Protein AF-A0A1T8PE80-F1 (afdb_monomer_lite)

Foldseek 3Di:
DDDDDDDDPPPPDDPPVVVVVVLVVVLVVLVVLLVVLLVVLVVLLVPQDDQDDDPPDDPVVNVVSVVSVVVSVVSNVSSVVSNVVSVVSVVVSVVSVVVVVVVVVVVVDPPPDDDPPDD

Structure (mmCIF, N/CA/C/O backbone):
data_AF-A0A1T8PE80-F1
#
_entry.id   AF-A0A1T8PE80-F1
#
loop_
_atom_site.group_PDB
_atom_site.id
_atom_site.type_symbol
_atom_site.label_atom_id
_atom_site.label_alt_id
_atom_site.label_comp_id
_atom_site.label_asym_id
_atom_site.label_entity_id
_atom_site.label_seq_id
_atom_site.pdbx_PDB_ins_code
_atom_site.Cartn_x
_atom_site.Cartn_y
_atom_site.Cartn_z
_atom_site.occupancy
_atom_site.B_iso_or_equiv
_atom_site.auth_seq_id
_atom_site.auth_comp_id
_atom_site.auth_asym_id
_atom_site.auth_atom_id
_atom_site.pdbx_PDB_model_num
ATOM 1 N N . MET A 1 1 ? 3.676 4.107 73.263 1.00 35.53 1 MET A N 1
ATOM 2 C CA . MET A 1 1 ? 4.168 2.895 72.572 1.00 35.53 1 MET A CA 1
ATOM 3 C C . MET A 1 1 ? 3.059 2.433 71.627 1.00 35.53 1 MET A C 1
ATOM 5 O O . MET A 1 1 ? 1.925 2.357 72.072 1.00 35.53 1 MET A O 1
ATOM 9 N N . TYR A 1 2 ? 3.387 2.308 70.335 1.00 30.45 2 TYR A N 1
ATOM 10 C CA . TYR A 1 2 ? 2.546 2.035 69.146 1.00 30.45 2 TYR A CA 1
ATOM 11 C C . TYR A 1 2 ? 1.500 0.903 69.341 1.00 30.45 2 TYR A C 1
ATOM 13 O O . TYR A 1 2 ? 1.723 0.021 70.157 1.00 30.45 2 TYR A O 1
ATOM 21 N N . CYS A 1 3 ? 0.359 0.821 68.638 1.00 30.41 3 CYS A N 1
ATOM 22 C CA . CYS A 1 3 ? 0.212 0.875 67.179 1.00 30.41 3 CYS A CA 1
ATOM 23 C C . CYS A 1 3 ? -1.257 1.099 66.750 1.00 30.41 3 CYS A C 1
ATOM 25 O O . CYS A 1 3 ? -2.150 0.373 67.185 1.00 30.41 3 CYS A O 1
ATOM 27 N N . ALA A 1 4 ? -1.483 2.047 65.837 1.00 36.28 4 ALA A N 1
ATOM 28 C CA . ALA A 1 4 ? -2.703 2.147 65.042 1.00 36.28 4 ALA A CA 1
ATOM 29 C C . ALA A 1 4 ? -2.647 1.115 63.905 1.00 36.28 4 ALA A C 1
ATOM 31 O O . ALA A 1 4 ? -1.685 1.082 63.139 1.00 36.28 4 ALA A O 1
ATOM 32 N N . ARG A 1 5 ? -3.671 0.268 63.785 1.00 32.81 5 ARG A N 1
ATOM 33 C CA . ARG A 1 5 ? -3.838 -0.648 62.652 1.00 32.81 5 ARG A CA 1
ATOM 34 C C . ARG A 1 5 ? -4.779 0.007 61.640 1.00 32.81 5 ARG A C 1
ATOM 36 O O . ARG A 1 5 ? -5.987 -0.183 61.708 1.00 32.81 5 ARG A O 1
ATOM 43 N N . SER A 1 6 ? -4.216 0.791 60.722 1.00 34.34 6 SER A N 1
ATOM 44 C CA . SER A 1 6 ? -4.920 1.213 59.507 1.00 34.34 6 SER A CA 1
ATOM 45 C C . SER A 1 6 ? -5.158 -0.006 58.620 1.00 34.34 6 SER A C 1
ATOM 47 O O . SER A 1 6 ? -4.212 -0.638 58.150 1.00 34.34 6 SER A O 1
ATOM 49 N N . SER A 1 7 ? -6.426 -0.340 58.390 1.00 38.69 7 SER A N 1
ATOM 50 C CA . SER A 1 7 ? -6.842 -1.234 57.314 1.00 38.69 7 SER A CA 1
ATOM 51 C C . SER A 1 7 ? -6.648 -0.511 55.981 1.00 38.69 7 SER A C 1
ATOM 53 O O . SER A 1 7 ? -7.459 0.331 55.598 1.00 38.69 7 SER A O 1
ATOM 55 N N . LEU A 1 8 ? -5.554 -0.813 55.287 1.00 37.34 8 LEU A N 1
ATOM 56 C CA . LEU A 1 8 ? -5.372 -0.437 53.890 1.00 37.34 8 LEU A CA 1
ATOM 57 C C . LEU A 1 8 ? -6.351 -1.251 53.040 1.00 37.34 8 LEU A C 1
ATOM 59 O O . LEU A 1 8 ? -6.128 -2.422 52.746 1.00 37.34 8 LEU A O 1
ATOM 63 N N . THR A 1 9 ? -7.453 -0.617 52.652 1.00 44.44 9 THR A N 1
ATOM 64 C CA . THR A 1 9 ? -8.219 -1.000 51.470 1.00 44.44 9 THR A CA 1
ATOM 65 C C . THR A 1 9 ? -7.363 -0.673 50.250 1.00 44.44 9 THR A C 1
ATOM 67 O O . THR A 1 9 ? -7.344 0.466 49.787 1.00 44.44 9 THR A O 1
ATOM 70 N N . THR A 1 10 ? -6.613 -1.652 49.748 1.00 40.56 10 THR A N 1
ATOM 71 C CA . THR A 1 10 ? -5.975 -1.545 48.434 1.00 40.56 10 THR A CA 1
ATOM 72 C C . THR A 1 10 ? -7.061 -1.687 47.374 1.00 40.56 10 THR A C 1
ATOM 74 O O . THR A 1 10 ? -7.471 -2.782 46.999 1.00 40.56 10 THR A O 1
ATOM 77 N N . THR A 1 11 ? -7.564 -0.542 46.931 1.00 42.62 11 THR A N 1
ATOM 78 C CA . THR A 1 11 ? -8.380 -0.369 45.737 1.00 42.62 11 THR A CA 1
ATOM 79 C C . THR A 1 11 ? -7.549 -0.722 44.504 1.00 42.62 11 THR A C 1
ATOM 81 O O . THR A 1 11 ? -6.643 0.008 44.109 1.00 42.62 11 THR A O 1
ATOM 84 N N . GLY A 1 12 ? -7.863 -1.858 43.883 1.00 41.94 12 GLY A N 1
ATOM 85 C CA . GLY A 1 12 ? -7.382 -2.216 42.552 1.00 41.94 12 GLY A CA 1
ATOM 86 C C . GLY A 1 12 ? -8.067 -1.365 41.485 1.00 41.94 12 GLY A C 1
ATOM 87 O O . GLY A 1 12 ? -9.039 -1.807 40.895 1.00 41.94 12 GLY A O 1
ATOM 88 N N . TRP A 1 13 ? -7.581 -0.144 41.260 1.00 43.47 13 TRP A N 1
ATOM 89 C CA . TRP A 1 13 ? -8.037 0.747 40.184 1.00 43.47 13 TRP A CA 1
ATOM 90 C C . TRP A 1 13 ? -6.862 1.616 39.718 1.00 43.47 13 TRP A C 1
ATOM 92 O O . TRP A 1 13 ? -6.750 2.783 40.075 1.00 43.47 13 TRP A O 1
ATOM 102 N N . GLY A 1 14 ? -5.931 1.014 38.979 1.00 41.72 14 GLY A N 1
ATOM 103 C CA . GLY A 1 14 ? -4.787 1.721 38.384 1.00 41.72 14 GLY A CA 1
ATOM 104 C C . GLY A 1 14 ? -4.448 1.277 36.961 1.00 41.72 14 GLY A C 1
ATOM 105 O O . GLY A 1 14 ? -3.869 2.053 36.214 1.00 41.72 14 GLY A O 1
ATOM 106 N N . TRP A 1 15 ? -4.859 0.067 36.571 1.00 47.38 15 TRP A N 1
ATOM 107 C CA . TRP A 1 15 ? -4.440 -0.574 35.320 1.00 47.38 15 TRP A CA 1
ATOM 108 C C . TRP A 1 15 ? -5.421 -0.348 34.155 1.00 47.38 15 TRP A C 1
ATOM 110 O O . TRP A 1 15 ? -5.000 -0.093 33.038 1.00 47.38 15 TRP A O 1
ATOM 120 N N . HIS A 1 16 ? -6.733 -0.295 34.412 1.00 52.56 16 HIS A N 1
ATOM 121 C CA . HIS A 1 16 ? -7.724 -0.124 33.336 1.00 52.56 16 HIS A CA 1
ATOM 122 C C . HIS A 1 16 ? -7.649 1.235 32.614 1.00 52.56 16 HIS A C 1
ATOM 124 O O . HIS A 1 16 ? -7.801 1.302 31.404 1.00 52.56 16 HIS A O 1
ATOM 130 N N . LEU A 1 17 ? -7.356 2.326 33.331 1.00 53.69 17 LEU A N 1
ATOM 131 C CA . LEU A 1 17 ? -7.265 3.666 32.732 1.00 53.69 17 LEU A CA 1
ATOM 132 C C . LEU A 1 17 ? -5.982 3.896 31.915 1.00 53.69 17 LEU A C 1
ATOM 134 O O . LEU A 1 17 ? -5.949 4.839 31.120 1.00 53.69 17 LEU A O 1
ATOM 138 N N . SER A 1 18 ? -4.914 3.115 32.138 1.00 62.69 18 SER A N 1
ATOM 139 C CA . SER A 1 18 ? -3.722 3.179 31.280 1.00 62.69 18 SER A CA 1
ATOM 140 C C . SER A 1 18 ? -3.938 2.412 29.989 1.00 62.69 18 SER A C 1
ATOM 142 O O . SER A 1 18 ? -3.560 2.911 28.934 1.00 62.69 18 SER A O 1
ATOM 144 N N . ASP A 1 19 ? -4.587 1.253 30.068 1.00 75.00 19 ASP A N 1
ATOM 145 C CA . ASP A 1 19 ? -4.756 0.353 28.929 1.00 75.00 19 ASP A CA 1
ATOM 146 C C . ASP A 1 19 ? -5.664 0.966 27.857 1.00 75.00 19 ASP A C 1
ATOM 148 O O . ASP A 1 19 ? -5.301 0.950 26.684 1.00 75.00 19 ASP A O 1
ATOM 152 N N . ASP A 1 20 ? -6.748 1.644 28.249 1.00 77.50 20 ASP A N 1
ATOM 153 C CA . ASP A 1 20 ? -7.626 2.358 27.305 1.00 77.50 20 ASP A CA 1
ATOM 154 C C . ASP A 1 20 ? -6.879 3.466 26.539 1.00 77.50 20 ASP A C 1
ATOM 156 O O . ASP A 1 20 ? -7.114 3.706 25.354 1.00 77.50 20 ASP A O 1
ATOM 160 N N . LYS A 1 21 ? -5.943 4.154 27.207 1.00 82.31 21 LYS A N 1
ATOM 161 C CA . LYS A 1 21 ? -5.127 5.206 26.579 1.00 82.31 21 LYS A CA 1
ATOM 162 C C . LYS A 1 21 ? -4.083 4.631 25.632 1.00 82.31 21 LYS A C 1
ATOM 164 O O . LYS A 1 21 ? -3.799 5.255 24.612 1.00 82.31 21 LYS A O 1
ATOM 169 N N . ILE A 1 22 ? -3.505 3.480 25.977 1.00 85.75 22 ILE A N 1
ATOM 170 C CA . ILE A 1 22 ? -2.558 2.760 25.118 1.00 85.75 22 ILE A CA 1
ATOM 171 C C . ILE A 1 22 ? -3.291 2.261 23.874 1.00 85.75 22 ILE A C 1
ATOM 173 O O . ILE A 1 22 ? -2.848 2.533 22.764 1.00 85.75 22 ILE A O 1
ATOM 177 N N . LEU A 1 23 ? -4.459 1.640 24.048 1.00 85.75 23 LEU A N 1
ATOM 178 C CA . LEU A 1 23 ? -5.278 1.167 22.940 1.00 85.75 23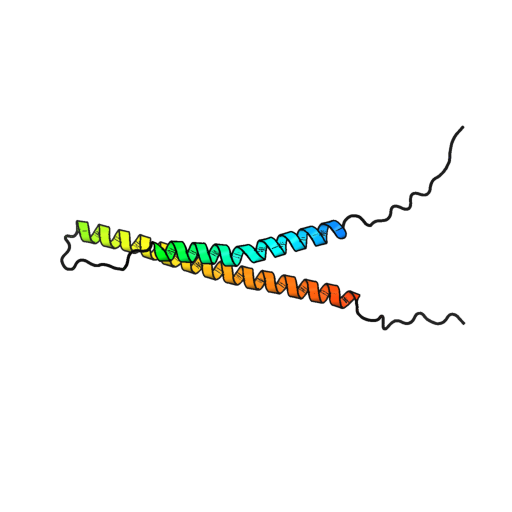 LEU A CA 1
ATOM 179 C C . LEU A 1 23 ? -5.689 2.311 22.009 1.00 85.75 23 LEU A C 1
ATOM 181 O O . LEU A 1 23 ? -5.548 2.192 20.796 1.00 85.75 23 LEU A O 1
ATOM 185 N N . GLN A 1 24 ? -6.140 3.445 22.552 1.00 88.06 24 GLN A N 1
ATOM 186 C CA . GLN A 1 24 ? -6.474 4.603 21.722 1.00 88.06 24 GLN A CA 1
ATOM 187 C C . GLN A 1 24 ? -5.255 5.127 20.950 1.00 88.06 24 GLN A C 1
ATOM 189 O O . GLN A 1 24 ? -5.376 5.462 19.773 1.00 88.06 24 GLN A O 1
ATOM 194 N N . ALA A 1 25 ? -4.079 5.173 21.583 1.00 90.56 25 ALA A N 1
ATOM 195 C CA . ALA A 1 25 ? -2.849 5.582 20.911 1.00 90.56 25 ALA A CA 1
ATOM 196 C C . ALA A 1 25 ? -2.469 4.620 19.771 1.00 90.56 25 ALA A C 1
ATOM 198 O O . ALA A 1 25 ? -2.058 5.076 18.701 1.00 90.56 25 ALA A O 1
ATOM 199 N N . ASP A 1 26 ? -2.653 3.315 19.973 1.00 89.19 26 ASP A N 1
ATOM 200 C CA . ASP A 1 26 ? -2.408 2.294 18.954 1.00 89.19 26 ASP A CA 1
ATOM 201 C C . ASP A 1 26 ? -3.404 2.407 17.789 1.00 89.19 26 ASP A C 1
ATOM 203 O O . ASP A 1 26 ? -2.996 2.351 16.628 1.00 89.19 26 ASP A O 1
ATOM 207 N N . LEU A 1 27 ? -4.689 2.659 18.063 1.00 92.69 27 LEU A N 1
ATOM 208 C CA . LEU A 1 27 ? -5.704 2.905 17.030 1.00 92.69 27 LEU A CA 1
ATOM 209 C C . LEU A 1 27 ? -5.386 4.162 16.211 1.00 92.69 27 LEU A C 1
ATOM 211 O O . LEU A 1 27 ? -5.405 4.126 14.978 1.00 92.69 27 LEU A O 1
ATOM 215 N N . ASP A 1 28 ? -5.001 5.250 16.878 1.00 92.94 28 ASP A N 1
ATOM 216 C CA . ASP A 1 28 ? -4.588 6.493 16.222 1.00 92.94 28 ASP A CA 1
ATOM 217 C C . ASP A 1 28 ? -3.319 6.301 15.376 1.00 92.94 28 ASP A C 1
ATOM 219 O O . ASP A 1 28 ? -3.145 6.956 14.341 1.00 92.94 28 ASP A O 1
ATOM 223 N N . ALA A 1 29 ? -2.403 5.429 15.807 1.00 92.69 29 ALA A N 1
ATOM 224 C CA . ALA A 1 29 ? -1.222 5.062 15.037 1.00 92.69 29 ALA A CA 1
ATOM 225 C C . ALA A 1 29 ? -1.600 4.218 13.811 1.00 92.69 29 ALA A C 1
ATOM 227 O O . ALA A 1 29 ? -1.161 4.527 12.701 1.00 92.69 29 ALA A O 1
ATOM 228 N N . MET A 1 30 ? -2.461 3.211 13.977 1.00 92.44 30 MET A N 1
ATOM 229 C CA . MET A 1 30 ? -2.957 2.377 12.880 1.00 92.44 30 MET A CA 1
ATOM 230 C C . MET A 1 30 ? -3.673 3.199 11.807 1.00 92.44 30 MET A C 1
ATOM 232 O O . MET A 1 30 ? -3.407 3.009 10.619 1.00 92.44 30 MET A O 1
ATOM 236 N N . ALA A 1 31 ? -4.493 4.172 12.211 1.00 92.69 31 ALA A N 1
ATOM 237 C CA . ALA A 1 31 ? -5.191 5.081 11.303 1.00 92.69 31 ALA A CA 1
ATOM 238 C C . ALA A 1 31 ? -4.243 5.872 10.377 1.00 92.69 31 ALA A C 1
ATOM 240 O O . ALA A 1 31 ? -4.648 6.323 9.305 1.00 92.69 31 ALA A O 1
ATOM 241 N N . LYS A 1 32 ? -2.974 6.044 10.770 1.00 95.44 32 LYS A N 1
ATOM 242 C CA . LYS A 1 32 ? -1.957 6.771 9.991 1.00 95.44 32 LYS A CA 1
ATOM 243 C C . LYS A 1 32 ? -1.178 5.871 9.034 1.00 95.44 32 LYS A C 1
ATOM 245 O O . LYS A 1 32 ? -0.659 6.373 8.035 1.00 95.44 32 LYS A O 1
ATOM 250 N N . ILE A 1 33 ? -1.093 4.567 9.308 1.00 94.50 33 ILE A N 1
ATOM 251 C CA . ILE A 1 33 ? -0.281 3.633 8.513 1.00 94.50 33 ILE A CA 1
ATOM 252 C C . ILE A 1 33 ? -0.832 3.516 7.091 1.00 94.50 33 ILE A C 1
ATOM 254 O O . ILE A 1 33 ? -0.079 3.700 6.136 1.00 94.50 33 ILE A O 1
ATOM 258 N N . GLY A 1 34 ? -2.138 3.279 6.937 1.00 93.81 34 GLY A N 1
ATOM 259 C CA . GLY A 1 34 ? -2.772 3.121 5.625 1.00 93.81 34 GLY A CA 1
ATOM 260 C C . GLY A 1 34 ? -2.469 4.285 4.664 1.00 93.81 34 GLY A C 1
ATOM 261 O O . GLY A 1 34 ? -1.878 4.066 3.601 1.00 93.81 34 GLY A O 1
ATOM 262 N N . PRO A 1 35 ? -2.789 5.541 5.035 1.00 96.75 35 PRO A N 1
ATOM 263 C CA . PRO A 1 35 ? -2.467 6.720 4.230 1.00 96.75 35 PRO A CA 1
ATOM 264 C C . PRO A 1 35 ? -0.974 6.871 3.908 1.00 96.75 35 PRO A C 1
ATOM 266 O O . PRO A 1 35 ? -0.621 7.179 2.769 1.00 96.75 35 PRO A O 1
ATOM 269 N N . HIS A 1 36 ? -0.088 6.619 4.876 1.00 97.00 36 HIS A N 1
ATOM 270 C CA . HIS A 1 36 ? 1.357 6.756 4.682 1.00 97.00 36 HIS A CA 1
ATOM 271 C C . HIS A 1 36 ? 1.915 5.751 3.659 1.00 97.00 36 HIS A C 1
ATOM 273 O O . HIS A 1 36 ? 2.740 6.101 2.809 1.00 97.00 36 HIS A O 1
ATOM 279 N N . LEU A 1 37 ? 1.458 4.496 3.711 1.00 97.19 37 LEU A N 1
ATOM 280 C CA . LEU A 1 37 ? 1.877 3.462 2.761 1.00 97.19 37 LEU A CA 1
ATOM 281 C C . LEU A 1 37 ? 1.358 3.749 1.347 1.00 97.19 37 LEU A C 1
ATOM 283 O O . LEU A 1 37 ? 2.102 3.567 0.384 1.00 97.19 37 LEU A O 1
ATOM 287 N N . ARG A 1 38 ? 0.128 4.266 1.210 1.00 97.56 38 ARG A N 1
ATOM 288 C CA . ARG A 1 38 ? -0.431 4.677 -0.091 1.00 97.56 38 ARG A CA 1
ATOM 289 C C . ARG A 1 38 ? 0.315 5.857 -0.702 1.00 97.56 38 ARG A C 1
ATOM 291 O O . ARG A 1 38 ? 0.571 5.859 -1.903 1.00 97.56 38 ARG A O 1
ATOM 298 N N . GLU A 1 39 ? 0.706 6.833 0.111 1.00 98.00 39 GLU A N 1
ATOM 299 C CA . GLU A 1 39 ? 1.531 7.945 -0.362 1.00 98.00 39 GLU A CA 1
ATOM 300 C C . GLU A 1 39 ? 2.914 7.453 -0.811 1.00 98.00 39 GLU A C 1
ATOM 302 O O . GLU A 1 39 ? 3.370 7.785 -1.904 1.00 98.00 39 GLU A O 1
ATOM 307 N N . SER A 1 40 ? 3.535 6.557 -0.041 1.00 97.69 40 SER A N 1
ATOM 308 C CA . SER A 1 40 ? 4.801 5.920 -0.430 1.00 97.69 40 SER A CA 1
ATOM 309 C C . SER A 1 40 ? 4.668 5.143 -1.750 1.00 97.69 40 SER A C 1
ATOM 311 O O . SER A 1 40 ? 5.516 5.260 -2.636 1.00 97.69 40 SER A O 1
ATOM 313 N N . ALA A 1 41 ? 3.575 4.395 -1.933 1.00 97.62 41 ALA A N 1
ATOM 314 C CA . ALA A 1 41 ? 3.274 3.695 -3.182 1.00 97.62 41 ALA A CA 1
ATOM 315 C C . ALA A 1 41 ? 3.108 4.665 -4.364 1.00 97.62 41 ALA A C 1
ATOM 317 O O . ALA A 1 41 ? 3.624 4.406 -5.455 1.00 97.62 41 ALA A O 1
ATOM 318 N N . ARG A 1 42 ? 2.432 5.801 -4.151 1.00 97.38 42 ARG A N 1
ATOM 319 C CA . ARG A 1 42 ? 2.258 6.854 -5.159 1.00 97.38 42 ARG A CA 1
ATOM 320 C C . ARG A 1 42 ? 3.595 7.476 -5.560 1.00 97.38 42 ARG A C 1
ATOM 322 O O . ARG A 1 42 ? 3.838 7.639 -6.753 1.00 97.38 42 ARG A O 1
ATOM 329 N N . GLN A 1 43 ? 4.470 7.763 -4.600 1.00 97.44 43 GLN A N 1
ATOM 330 C CA . GLN A 1 43 ? 5.809 8.299 -4.867 1.00 97.44 43 GLN A CA 1
ATOM 331 C C . GLN A 1 43 ? 6.672 7.318 -5.665 1.00 97.44 43 GLN A C 1
ATOM 333 O O . GLN A 1 43 ? 7.321 7.721 -6.628 1.00 97.44 43 GLN A O 1
ATOM 338 N N . ILE A 1 44 ? 6.631 6.023 -5.323 1.00 95.75 44 ILE A N 1
ATOM 339 C CA . ILE A 1 44 ? 7.324 4.979 -6.092 1.00 95.75 44 ILE A CA 1
ATOM 340 C C . ILE A 1 44 ? 6.785 4.931 -7.523 1.00 95.75 44 ILE A C 1
ATOM 342 O O . ILE A 1 44 ? 7.559 4.977 -8.470 1.00 95.75 44 ILE A O 1
ATOM 346 N N . ARG A 1 45 ? 5.461 4.904 -7.712 1.00 94.62 45 ARG A N 1
ATOM 347 C CA . ARG A 1 45 ? 4.872 4.902 -9.061 1.00 94.62 45 ARG A CA 1
ATOM 348 C C . ARG A 1 45 ? 5.229 6.150 -9.864 1.00 94.62 45 ARG A C 1
ATOM 350 O O . ARG A 1 45 ? 5.453 6.040 -11.062 1.00 94.62 45 ARG A O 1
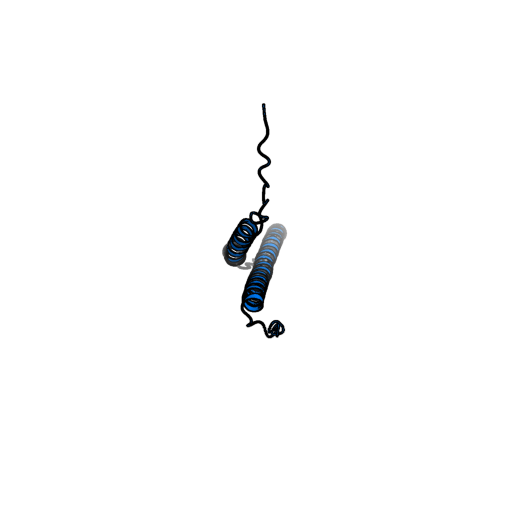ATOM 357 N N . GLY A 1 46 ? 5.306 7.309 -9.212 1.00 93.88 46 GLY A N 1
ATOM 358 C CA . GLY A 1 46 ? 5.628 8.581 -9.856 1.00 93.88 46 GLY A CA 1
ATOM 359 C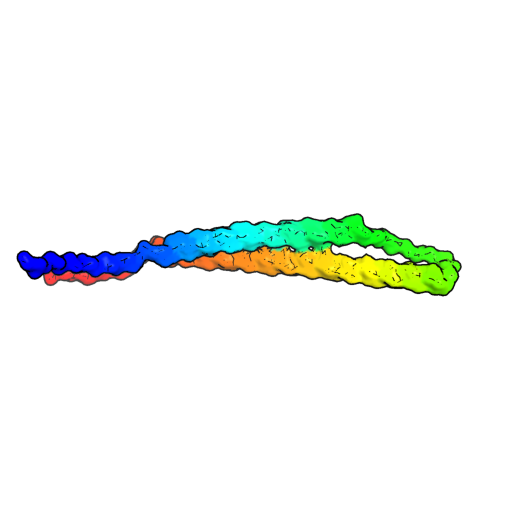 C . GLY A 1 46 ? 7.057 8.679 -10.396 1.00 93.88 46 GLY A C 1
ATOM 360 O O . GLY A 1 46 ? 7.300 9.500 -11.275 1.00 93.88 46 GLY A O 1
ATOM 361 N N . ARG A 1 47 ? 7.993 7.854 -9.903 1.00 92.12 47 ARG A N 1
ATOM 362 C CA . ARG A 1 47 ? 9.387 7.832 -10.381 1.00 92.12 47 ARG A CA 1
ATOM 363 C C . ARG A 1 47 ? 9.696 6.728 -11.392 1.00 92.12 47 ARG A C 1
ATOM 365 O O . ARG A 1 47 ? 10.786 6.747 -11.958 1.00 92.12 47 ARG A O 1
ATOM 372 N N . ILE A 1 48 ? 8.784 5.775 -11.603 1.00 90.50 48 ILE A N 1
ATOM 373 C CA . ILE A 1 48 ? 8.989 4.695 -12.574 1.00 90.50 48 ILE A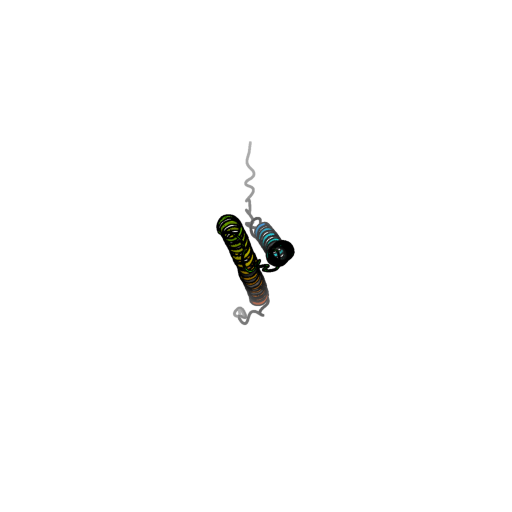 CA 1
ATOM 374 C C . ILE A 1 48 ? 8.954 5.307 -13.984 1.00 90.50 48 ILE A C 1
ATOM 376 O O . ILE A 1 48 ? 7.938 5.906 -14.351 1.00 90.50 48 ILE A O 1
ATOM 380 N N . PRO A 1 49 ? 10.028 5.179 -14.783 1.00 84.06 49 PRO A N 1
ATOM 381 C CA . PRO A 1 49 ? 10.036 5.680 -16.150 1.00 84.06 49 PRO A CA 1
ATOM 382 C C . PRO A 1 49 ? 8.987 4.955 -17.004 1.00 84.06 49 PRO A C 1
ATOM 384 O O . PRO A 1 49 ? 8.685 3.778 -16.795 1.00 84.06 49 PRO A O 1
ATOM 387 N N . ALA A 1 50 ? 8.419 5.663 -17.982 1.00 77.19 50 ALA A N 1
ATOM 388 C CA . ALA A 1 50 ? 7.553 5.037 -18.973 1.00 77.19 50 ALA A CA 1
ATOM 389 C C . ALA A 1 50 ? 8.366 4.019 -19.792 1.00 77.19 50 ALA A C 1
ATOM 391 O O . ALA A 1 50 ? 9.511 4.293 -20.145 1.00 77.19 50 ALA A O 1
ATOM 392 N N . ASP A 1 51 ? 7.777 2.855 -20.089 1.00 71.12 51 ASP A N 1
ATOM 393 C CA . ASP A 1 51 ? 8.437 1.815 -20.887 1.00 71.12 51 ASP A CA 1
ATOM 394 C C . ASP A 1 51 ? 8.851 2.411 -22.242 1.00 71.12 51 ASP A C 1
ATOM 396 O O . ASP A 1 51 ? 8.008 2.800 -23.056 1.00 71.12 51 ASP A O 1
ATOM 400 N N . HIS A 1 52 ? 10.156 2.519 -22.475 1.00 67.62 52 HIS A N 1
ATOM 401 C CA . HIS A 1 52 ? 10.740 2.969 -23.732 1.00 67.62 52 HIS A CA 1
ATOM 402 C C . HIS A 1 52 ? 11.669 1.865 -24.216 1.00 67.62 52 HIS A C 1
ATOM 404 O O . HIS A 1 52 ? 12.610 1.490 -23.523 1.00 67.62 52 HIS A O 1
ATOM 410 N N . VAL A 1 53 ? 11.354 1.311 -25.383 1.00 71.12 53 VAL A N 1
ATOM 411 C CA . VAL A 1 53 ? 12.185 0.317 -26.062 1.00 71.12 53 VAL A CA 1
ATOM 412 C C . VAL A 1 53 ? 12.723 0.984 -27.309 1.00 71.12 53 VAL A C 1
ATOM 414 O O . VAL A 1 53 ? 11.927 1.471 -28.116 1.00 71.12 53 VAL A O 1
ATOM 417 N N . THR A 1 54 ? 14.044 1.002 -27.473 1.00 76.62 54 THR A N 1
ATOM 418 C CA . THR A 1 54 ? 14.669 1.547 -28.680 1.00 76.62 54 THR A CA 1
ATOM 419 C C . THR A 1 54 ? 14.769 0.437 -29.733 1.00 76.62 54 THR A C 1
ATOM 421 O O . THR A 1 54 ? 15.549 -0.504 -29.565 1.00 76.62 54 THR A O 1
ATOM 424 N N . PRO A 1 55 ? 13.997 0.482 -30.838 1.00 73.19 55 PRO A N 1
ATOM 425 C CA . PRO A 1 55 ? 14.062 -0.562 -31.854 1.00 73.19 55 PRO A CA 1
ATOM 426 C C . PRO A 1 55 ? 15.431 -0.555 -32.541 1.00 73.19 55 PRO A C 1
ATOM 428 O O . PRO A 1 55 ? 15.900 0.491 -32.983 1.00 73.19 55 PRO A O 1
ATOM 431 N N . GLY A 1 56 ? 16.060 -1.725 -32.661 1.00 78.94 56 GLY A N 1
ATOM 432 C CA . GLY A 1 56 ? 17.376 -1.853 -33.295 1.00 78.94 56 GLY A CA 1
ATOM 433 C C . GLY A 1 56 ? 18.557 -1.426 -32.416 1.00 78.94 56 GLY A C 1
ATOM 434 O O . GLY A 1 56 ? 19.636 -1.191 -32.956 1.00 78.94 56 GLY A O 1
ATOM 435 N N . ALA A 1 57 ? 18.368 -1.328 -31.092 1.00 80.38 57 ALA A N 1
ATOM 436 C CA . ALA A 1 57 ? 19.453 -1.116 -30.137 1.00 80.38 57 ALA A CA 1
ATOM 437 C C . ALA A 1 57 ? 20.557 -2.177 -30.282 1.00 80.38 57 ALA A C 1
ATOM 439 O O . ALA A 1 57 ? 20.284 -3.355 -30.539 1.00 80.38 57 ALA A O 1
ATOM 440 N N . ASP A 1 58 ? 21.812 -1.765 -30.092 1.00 89.75 58 ASP A N 1
ATOM 441 C CA . ASP A 1 58 ? 22.914 -2.714 -29.998 1.00 89.75 58 ASP A CA 1
ATOM 442 C C . ASP A 1 58 ? 22.736 -3.626 -28.762 1.00 89.75 58 ASP A C 1
ATOM 444 O O . ASP A 1 58 ? 22.050 -3.254 -27.803 1.00 89.75 58 ASP A O 1
ATOM 448 N N . PRO A 1 59 ? 23.346 -4.824 -28.742 1.00 87.75 59 PRO A N 1
ATOM 449 C CA . PRO A 1 59 ? 23.151 -5.777 -27.649 1.00 87.75 59 PRO A CA 1
ATOM 450 C C . PRO A 1 59 ? 23.501 -5.235 -26.254 1.00 87.75 59 PRO A C 1
ATOM 452 O O . PRO A 1 59 ? 22.901 -5.664 -25.268 1.00 87.75 59 PRO A O 1
ATOM 455 N N . GLY A 1 60 ? 24.460 -4.307 -26.154 1.00 88.12 60 GLY A N 1
ATOM 456 C CA . GLY A 1 60 ? 24.857 -3.700 -24.886 1.00 88.12 60 GLY A CA 1
ATOM 457 C C . GLY A 1 60 ? 23.791 -2.743 -24.361 1.00 88.12 60 GLY A C 1
ATOM 458 O O . GLY A 1 60 ? 23.397 -2.833 -23.197 1.00 88.12 60 GLY A O 1
ATOM 459 N N . LEU A 1 61 ? 23.268 -1.878 -25.231 1.00 89.38 61 LEU A N 1
ATOM 460 C CA . LEU A 1 61 ? 22.156 -0.990 -24.898 1.00 89.38 61 LEU A CA 1
ATOM 461 C C . LEU A 1 61 ? 20.882 -1.779 -24.557 1.00 89.38 61 LEU A C 1
ATOM 463 O O . LEU A 1 61 ? 20.238 -1.488 -23.551 1.00 89.38 61 LEU A O 1
ATOM 467 N N . ALA A 1 62 ? 20.570 -2.833 -25.315 1.00 88.69 62 ALA A N 1
ATOM 468 C CA . ALA A 1 62 ? 19.420 -3.696 -25.047 1.00 88.69 62 ALA A CA 1
ATOM 469 C C . ALA A 1 62 ? 19.492 -4.368 -23.660 1.00 88.69 62 ALA A C 1
ATOM 471 O O . ALA A 1 62 ? 18.478 -4.494 -22.971 1.00 88.69 62 ALA A O 1
ATOM 472 N N . ALA A 1 63 ? 20.687 -4.772 -23.213 1.00 89.69 63 ALA A N 1
ATOM 473 C CA . ALA A 1 63 ? 20.878 -5.336 -21.877 1.00 89.69 63 ALA A CA 1
ATOM 474 C C . ALA A 1 63 ? 20.633 -4.300 -20.763 1.00 89.69 63 ALA A C 1
ATOM 476 O O . ALA A 1 63 ? 20.027 -4.626 -19.740 1.00 89.69 63 ALA A O 1
ATOM 477 N N . LEU A 1 64 ? 21.065 -3.050 -20.963 1.00 89.94 64 LEU A N 1
ATOM 478 C CA . LEU A 1 64 ? 20.812 -1.953 -20.025 1.00 89.94 64 LEU A CA 1
ATOM 479 C C . LEU A 1 64 ? 19.324 -1.582 -19.969 1.00 89.94 64 LEU A C 1
ATOM 481 O O . LEU A 1 64 ? 18.790 -1.394 -18.875 1.00 89.94 64 LEU A O 1
ATOM 485 N N . GLU A 1 65 ? 18.642 -1.536 -21.117 1.00 89.44 65 GLU A N 1
ATOM 486 C CA . GLU A 1 65 ? 17.190 -1.327 -21.193 1.00 89.44 65 GLU A CA 1
ATOM 487 C C . GLU A 1 65 ? 16.433 -2.443 -20.454 1.00 89.44 65 GLU A C 1
ATOM 489 O O . GLU A 1 65 ? 15.560 -2.165 -19.629 1.00 89.44 65 GLU A O 1
ATOM 494 N N . ALA A 1 66 ? 16.817 -3.708 -20.660 1.00 89.25 66 ALA A N 1
ATOM 495 C CA . ALA A 1 66 ? 16.221 -4.845 -19.960 1.00 89.25 66 ALA A CA 1
ATOM 496 C C . ALA A 1 66 ? 16.445 -4.783 -18.439 1.00 89.25 66 ALA A C 1
ATOM 498 O O . ALA A 1 66 ? 15.530 -5.062 -17.661 1.00 89.25 66 ALA A O 1
ATOM 499 N N . PHE A 1 67 ? 17.639 -4.381 -17.998 1.00 90.69 67 PHE A N 1
ATOM 500 C CA . PHE A 1 67 ? 17.937 -4.203 -16.578 1.00 90.69 67 PHE A CA 1
ATOM 501 C C . PHE A 1 67 ? 17.128 -3.053 -15.959 1.00 90.69 67 PHE A C 1
ATOM 503 O O . PHE A 1 67 ? 16.542 -3.213 -14.887 1.00 90.69 67 PHE A O 1
ATOM 510 N N . SER A 1 68 ? 17.031 -1.916 -16.653 1.00 90.44 68 SER A N 1
ATOM 511 C CA . SER A 1 68 ? 16.202 -0.778 -16.235 1.00 90.44 68 SER A CA 1
ATOM 512 C C . SER A 1 68 ? 14.723 -1.164 -16.113 1.00 90.44 68 SER A C 1
ATOM 514 O O . SER A 1 68 ? 14.064 -0.828 -15.121 1.00 90.44 68 SER A O 1
ATOM 516 N N . LYS A 1 69 ? 14.218 -1.956 -17.067 1.00 90.81 69 LYS A N 1
ATOM 517 C CA . LYS A 1 69 ? 12.868 -2.519 -17.013 1.00 90.81 69 LYS A CA 1
ATOM 518 C C . LYS A 1 69 ? 12.675 -3.426 -15.799 1.00 90.81 69 LYS A C 1
ATOM 520 O O . LYS A 1 69 ? 11.687 -3.276 -15.086 1.00 90.81 69 LYS A O 1
ATOM 525 N N . ALA A 1 70 ? 13.625 -4.317 -15.517 1.00 92.88 70 ALA A N 1
ATOM 526 C CA . ALA A 1 70 ? 13.544 -5.208 -14.362 1.00 92.88 70 ALA A CA 1
ATOM 527 C C . ALA A 1 70 ? 13.469 -4.434 -13.032 1.00 92.88 70 ALA A C 1
ATOM 529 O O . ALA A 1 70 ? 12.680 -4.792 -12.158 1.00 92.88 70 ALA A O 1
ATOM 530 N N . ILE A 1 71 ? 14.234 -3.343 -12.888 1.00 93.00 71 ILE A N 1
ATOM 531 C CA . ILE A 1 71 ? 14.134 -2.450 -11.721 1.00 93.00 71 ILE A CA 1
ATOM 532 C C . ILE A 1 71 ? 12.731 -1.839 -11.638 1.00 93.00 71 ILE A C 1
ATOM 534 O O . ILE A 1 71 ? 12.083 -1.924 -10.596 1.00 93.00 71 ILE A O 1
ATOM 538 N N . SER A 1 72 ? 12.243 -1.284 -12.747 1.00 94.38 72 SER A N 1
ATOM 539 C CA . SER A 1 72 ? 10.916 -0.662 -12.830 1.00 94.38 72 SER A CA 1
ATOM 540 C C . SER A 1 72 ? 9.786 -1.639 -12.471 1.00 94.38 72 SER A C 1
ATOM 542 O O . SER A 1 72 ? 8.817 -1.274 -11.801 1.00 94.38 72 SER A O 1
ATOM 544 N N . ASP A 1 73 ? 9.914 -2.907 -12.866 1.00 94.69 73 ASP A N 1
ATOM 545 C CA . ASP A 1 73 ? 8.958 -3.962 -12.529 1.00 94.69 73 ASP A CA 1
ATOM 546 C C . ASP A 1 73 ? 8.965 -4.284 -11.026 1.00 94.69 73 ASP A C 1
ATOM 548 O O . ASP A 1 73 ? 7.898 -4.396 -10.413 1.00 94.69 73 ASP A O 1
ATOM 552 N N . VAL A 1 74 ? 10.146 -4.365 -10.401 1.00 95.94 74 VAL A N 1
ATOM 553 C CA . VAL A 1 74 ? 10.276 -4.547 -8.944 1.00 95.94 74 VAL A CA 1
ATOM 554 C C . VAL A 1 74 ? 9.651 -3.376 -8.187 1.00 95.94 74 VAL A C 1
ATOM 556 O O . VAL A 1 74 ? 8.923 -3.594 -7.216 1.00 95.94 74 VAL A O 1
ATOM 559 N N . GLU A 1 75 ? 9.872 -2.142 -8.637 1.00 96.06 75 GLU A N 1
ATOM 560 C CA . GLU A 1 75 ? 9.265 -0.950 -8.039 1.00 96.06 75 GLU A CA 1
ATOM 561 C C . GLU A 1 75 ? 7.736 -0.974 -8.136 1.00 96.06 75 GLU A C 1
ATOM 563 O O . GLU A 1 75 ? 7.041 -0.678 -7.159 1.00 96.06 75 GLU A O 1
ATOM 568 N N . ARG A 1 76 ? 7.193 -1.408 -9.279 1.00 95.69 76 ARG A N 1
ATOM 569 C CA . ARG A 1 76 ? 5.746 -1.564 -9.467 1.00 95.69 76 ARG A CA 1
ATOM 570 C C . ARG A 1 76 ? 5.157 -2.594 -8.502 1.00 95.69 76 ARG A C 1
ATOM 572 O O . ARG A 1 76 ? 4.111 -2.341 -7.902 1.00 95.69 76 ARG A O 1
ATOM 579 N N . ILE A 1 77 ? 5.842 -3.725 -8.316 1.00 97.19 77 ILE A N 1
ATOM 580 C CA . ILE A 1 77 ? 5.450 -4.766 -7.354 1.00 97.19 77 ILE A CA 1
ATOM 581 C C . ILE A 1 77 ? 5.514 -4.229 -5.921 1.00 97.19 77 ILE A C 1
ATOM 583 O O . ILE A 1 77 ? 4.590 -4.460 -5.140 1.00 97.19 77 ILE A O 1
ATOM 587 N N . ALA A 1 78 ? 6.574 -3.502 -5.565 1.00 97.25 78 ALA A N 1
ATOM 588 C CA . ALA A 1 78 ? 6.717 -2.911 -4.239 1.00 97.25 78 ALA A CA 1
ATOM 589 C C . ALA A 1 78 ? 5.569 -1.936 -3.935 1.00 97.25 78 ALA A C 1
ATOM 591 O O . ALA A 1 78 ? 4.931 -2.056 -2.890 1.00 97.25 78 ALA A O 1
ATOM 592 N N . ALA A 1 79 ? 5.238 -1.042 -4.871 1.00 97.88 79 ALA A N 1
ATOM 593 C CA . ALA A 1 79 ? 4.113 -0.121 -4.725 1.00 97.88 79 ALA A CA 1
ATOM 594 C C . ALA A 1 79 ? 2.773 -0.855 -4.547 1.00 97.88 79 ALA A C 1
ATOM 596 O O . ALA A 1 79 ? 1.996 -0.505 -3.663 1.00 97.88 79 ALA A O 1
ATOM 597 N N . ALA A 1 80 ? 2.512 -1.904 -5.336 1.00 97.69 80 ALA A N 1
ATOM 598 C CA . ALA A 1 80 ? 1.297 -2.710 -5.192 1.00 97.69 80 ALA A CA 1
ATOM 599 C C . ALA A 1 80 ? 1.208 -3.404 -3.819 1.00 97.69 80 ALA A C 1
ATOM 601 O O . ALA A 1 80 ? 0.138 -3.472 -3.220 1.00 97.69 80 ALA A O 1
ATOM 602 N N . ARG A 1 81 ? 2.335 -3.887 -3.283 1.00 97.81 81 ARG A N 1
ATOM 603 C CA . ARG A 1 81 ? 2.377 -4.500 -1.947 1.00 97.81 81 ARG A CA 1
ATOM 604 C C . ARG A 1 81 ? 2.114 -3.492 -0.833 1.00 97.81 81 ARG A C 1
ATOM 606 O O . ARG A 1 81 ? 1.443 -3.840 0.131 1.00 97.81 81 ARG A O 1
ATOM 613 N N . LEU A 1 82 ? 2.612 -2.263 -0.957 1.00 98.25 82 LEU A N 1
ATOM 614 C CA . LEU A 1 82 ? 2.331 -1.202 0.016 1.00 98.25 82 LEU A CA 1
ATOM 615 C C . LEU A 1 82 ? 0.836 -0.865 0.069 1.00 98.25 82 LEU A C 1
ATOM 617 O O . LEU A 1 82 ? 0.298 -0.692 1.160 1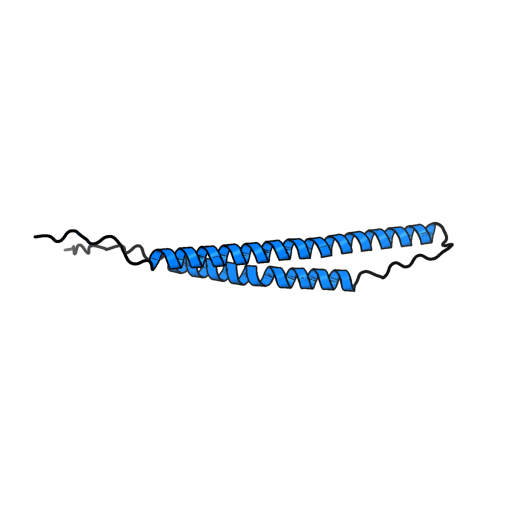.00 98.25 82 LEU A O 1
ATOM 621 N N . GLU A 1 83 ? 0.154 -0.842 -1.079 1.00 97.25 83 GLU A N 1
ATOM 622 C CA . GLU A 1 83 ? -1.305 -0.684 -1.126 1.00 97.25 83 GLU A CA 1
ATOM 623 C C . GLU A 1 83 ? -2.025 -1.863 -0.462 1.00 97.25 83 GLU A C 1
ATOM 625 O O . GLU A 1 83 ? -2.853 -1.652 0.419 1.00 97.25 83 GLU A O 1
ATOM 630 N N . ALA A 1 84 ? -1.644 -3.102 -0.775 1.00 97.69 84 ALA A N 1
ATOM 631 C CA . ALA A 1 84 ? -2.250 -4.273 -0.141 1.00 97.69 84 ALA A CA 1
ATOM 632 C C . ALA A 1 84 ? -2.076 -4.270 1.391 1.00 97.69 84 ALA A C 1
ATOM 634 O O . ALA A 1 84 ? -3.014 -4.559 2.129 1.00 97.69 84 ALA A O 1
ATOM 635 N N . ILE A 1 85 ? -0.891 -3.901 1.890 1.00 96.62 85 ILE A N 1
ATOM 636 C CA . ILE A 1 85 ? -0.652 -3.765 3.333 1.00 96.62 85 ILE A CA 1
ATOM 637 C C . ILE A 1 85 ? -1.514 -2.634 3.910 1.00 96.62 85 ILE A C 1
ATOM 639 O O . ILE A 1 85 ? -2.071 -2.791 4.993 1.00 96.62 85 ILE A O 1
ATOM 643 N N . SER A 1 86 ? -1.671 -1.515 3.196 1.00 96.50 86 SER A N 1
ATOM 644 C CA . SER A 1 86 ? -2.541 -0.421 3.642 1.00 96.50 86 SER A CA 1
ATOM 645 C C . SER A 1 86 ? -4.000 -0.857 3.809 1.00 96.50 86 SER A C 1
ATOM 647 O O . SER A 1 86 ? -4.626 -0.490 4.800 1.00 96.50 86 SER A O 1
ATOM 649 N N . ASP A 1 87 ? -4.510 -1.705 2.911 1.00 96.62 87 ASP A N 1
ATOM 650 C CA . ASP A 1 87 ? -5.871 -2.241 2.995 1.00 96.62 87 ASP A CA 1
ATOM 651 C C . ASP A 1 87 ? -6.036 -3.168 4.209 1.00 96.62 87 ASP A C 1
ATOM 653 O O . ASP A 1 87 ? -7.042 -3.099 4.914 1.00 96.62 87 ASP A O 1
ATOM 657 N N . VAL A 1 88 ? -5.019 -3.986 4.508 1.00 95.94 88 VAL A N 1
ATOM 658 C CA . VAL A 1 88 ? -4.995 -4.829 5.716 1.00 95.94 88 VAL A CA 1
ATOM 659 C C . VAL A 1 88 ? -5.051 -3.978 6.987 1.00 95.94 88 VAL A C 1
ATOM 661 O O . VAL A 1 88 ? -5.791 -4.316 7.910 1.00 95.94 88 VAL A O 1
ATOM 664 N N . TYR A 1 89 ? -4.307 -2.870 7.047 1.00 93.94 89 TYR A N 1
ATOM 665 C CA . TYR A 1 89 ? -4.336 -1.969 8.204 1.00 93.94 89 TYR A CA 1
ATOM 666 C C . TYR A 1 89 ? -5.677 -1.250 8.361 1.00 93.94 89 TYR A C 1
ATOM 668 O O . TYR A 1 89 ? -6.152 -1.113 9.488 1.00 93.94 89 TYR A O 1
ATOM 676 N N . ASP A 1 90 ? -6.307 -0.833 7.262 1.00 94.31 90 ASP A N 1
ATOM 677 C CA . ASP A 1 90 ? -7.635 -0.215 7.308 1.00 94.31 90 ASP A CA 1
ATOM 678 C C . ASP A 1 90 ? -8.698 -1.203 7.807 1.00 94.31 90 ASP A C 1
ATOM 680 O O . ASP A 1 90 ? -9.561 -0.834 8.609 1.00 94.31 90 ASP A O 1
ATOM 684 N N . GLU A 1 91 ? -8.622 -2.465 7.374 1.00 94.44 91 GLU A N 1
ATOM 685 C CA . GLU A 1 91 ? -9.517 -3.519 7.852 1.00 94.44 91 GLU A CA 1
ATOM 686 C C . GLU A 1 91 ? -9.283 -3.823 9.332 1.00 94.44 91 GLU A C 1
ATOM 688 O O . GLU A 1 91 ? -10.232 -3.870 10.113 1.00 94.44 91 GLU A O 1
ATOM 693 N N . ALA A 1 92 ? -8.022 -3.964 9.741 1.00 91.56 92 ALA A N 1
ATOM 694 C CA . ALA A 1 92 ? -7.674 -4.205 11.134 1.00 91.56 92 ALA A CA 1
ATOM 695 C C . ALA A 1 92 ? -8.154 -3.052 12.032 1.00 91.56 92 ALA A C 1
ATOM 697 O O . ALA A 1 92 ? -8.801 -3.297 13.048 1.00 91.56 92 ALA A O 1
ATOM 698 N N . HIS A 1 93 ? -7.913 -1.798 11.634 1.00 93.25 93 HIS A N 1
ATOM 699 C CA . HIS A 1 93 ? -8.355 -0.616 12.378 1.00 93.25 93 HIS A CA 1
ATOM 700 C C . HIS A 1 93 ? -9.879 -0.601 12.545 1.00 93.25 93 HIS A C 1
ATOM 702 O O . HIS A 1 93 ? -10.383 -0.391 13.649 1.00 93.25 93 HIS A O 1
ATOM 708 N N . ARG A 1 94 ? -10.623 -0.907 11.474 1.00 92.06 94 ARG A N 1
ATOM 709 C CA . ARG A 1 94 ? -12.083 -1.036 11.534 1.00 92.06 94 ARG A CA 1
ATOM 710 C C . ARG A 1 94 ? -12.513 -2.158 12.480 1.00 92.06 94 ARG A C 1
ATOM 712 O O . ARG A 1 94 ? -13.391 -1.939 13.311 1.00 92.06 94 ARG A O 1
ATOM 719 N N . GLY A 1 95 ? -11.884 -3.328 12.388 1.00 90.50 95 GLY A N 1
ATOM 720 C CA . GLY A 1 95 ? -12.164 -4.476 13.250 1.00 90.50 95 GLY A CA 1
ATOM 721 C C . GLY A 1 95 ? -12.000 -4.148 14.736 1.00 90.50 95 GLY A C 1
ATOM 722 O O . GLY A 1 95 ? -12.903 -4.419 15.533 1.00 90.50 95 GLY A O 1
ATOM 723 N N . PHE A 1 96 ? -10.908 -3.478 15.109 1.00 88.75 96 PHE A N 1
ATOM 724 C CA . PHE A 1 96 ? -10.695 -3.064 16.495 1.00 88.75 96 PHE A CA 1
ATOM 725 C C . PHE A 1 96 ? -11.727 -2.032 16.961 1.00 88.75 96 PHE A C 1
ATOM 727 O O . PHE A 1 96 ? -12.338 -2.231 18.008 1.00 88.75 96 PHE A O 1
ATOM 734 N N . LEU A 1 97 ? -12.023 -1.002 16.160 1.00 89.50 97 LEU A N 1
ATOM 735 C CA . LEU A 1 97 ? -13.059 -0.018 16.504 1.00 89.50 97 LEU A CA 1
ATOM 736 C C . LEU A 1 97 ? -14.429 -0.668 16.744 1.00 89.50 97 LEU A C 1
ATOM 738 O O . LEU A 1 97 ? -15.130 -0.304 17.688 1.00 89.50 97 LEU A O 1
ATOM 742 N N . THR A 1 98 ? -14.814 -1.643 15.915 1.00 86.38 98 THR A N 1
ATOM 743 C CA . THR A 1 98 ? -16.090 -2.356 16.099 1.00 86.38 98 THR A CA 1
ATOM 744 C C . THR A 1 98 ? -16.106 -3.208 17.367 1.00 86.38 98 THR A C 1
ATOM 746 O O . THR A 1 98 ? -17.121 -3.250 18.064 1.00 86.38 98 THR A O 1
ATOM 749 N N . THR A 1 99 ? -14.984 -3.846 17.705 1.00 82.12 99 THR A N 1
ATOM 750 C CA . THR A 1 99 ? -14.856 -4.665 18.918 1.00 82.12 99 THR A CA 1
ATOM 751 C C . THR A 1 99 ? -14.971 -3.803 20.174 1.00 82.12 99 THR A C 1
ATOM 753 O O . THR A 1 99 ? -15.725 -4.149 21.082 1.00 82.12 99 THR A O 1
ATOM 756 N N . GLU A 1 100 ? -14.328 -2.635 20.192 1.00 80.12 100 GLU A N 1
ATOM 757 C CA . GLU A 1 100 ? -14.423 -1.689 21.310 1.00 80.12 100 GLU A CA 1
ATOM 758 C C . GLU A 1 100 ? -15.838 -1.131 21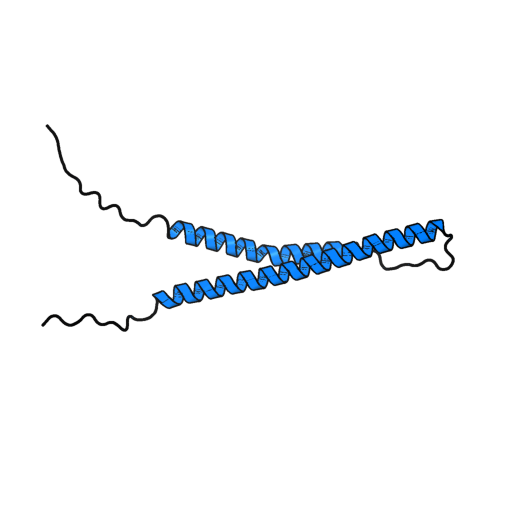.485 1.00 80.12 100 GLU A C 1
ATOM 760 O O . GLU A 1 100 ? -16.356 -1.046 22.601 1.00 80.12 100 GLU A O 1
ATOM 765 N N . GLN A 1 101 ? -16.526 -0.816 20.384 1.00 77.00 101 GLN A N 1
ATOM 766 C CA . GLN A 1 101 ? -17.927 -0.391 20.434 1.00 77.00 101 GLN A CA 1
ATOM 767 C C . GLN A 1 101 ? -18.842 -1.481 21.002 1.00 77.00 101 GLN A C 1
ATOM 769 O O . GLN A 1 101 ? -19.728 -1.181 21.808 1.00 77.00 101 GLN A O 1
ATOM 774 N N . LEU A 1 102 ? -18.620 -2.742 20.617 1.00 72.25 102 LEU A N 1
ATOM 775 C CA . LEU A 1 102 ? -19.346 -3.887 21.168 1.00 72.25 102 LEU A CA 1
ATOM 776 C C . LEU A 1 102 ? -19.069 -4.053 22.664 1.00 72.25 102 LEU A C 1
ATOM 778 O O . LEU A 1 102 ? -20.011 -4.229 23.438 1.00 72.25 102 LEU A O 1
ATOM 782 N N . HIS A 1 103 ? -17.807 -3.949 23.082 1.00 76.88 103 HIS A N 1
ATOM 783 C CA . HIS A 1 103 ? -17.421 -4.052 24.485 1.00 76.88 103 HIS A CA 1
ATOM 784 C C . HIS A 1 103 ? -18.082 -2.952 25.326 1.00 76.88 103 HIS A C 1
ATOM 786 O O . HIS A 1 103 ? -18.766 -3.238 26.310 1.00 76.88 103 HIS A O 1
ATOM 792 N N . ALA A 1 104 ? -17.988 -1.696 24.882 1.00 76.06 104 ALA A N 1
ATOM 793 C CA . ALA A 1 104 ? -18.631 -0.560 25.536 1.00 76.06 104 ALA A CA 1
ATOM 794 C C . ALA A 1 104 ? -20.168 -0.670 25.557 1.00 76.06 104 ALA A C 1
ATOM 796 O O . ALA A 1 104 ? -20.811 -0.213 26.505 1.00 76.06 104 ALA A O 1
ATOM 797 N N . GLY A 1 105 ? -20.767 -1.264 24.521 1.00 70.88 105 GLY A N 1
ATOM 798 C CA . GLY A 1 105 ? -22.202 -1.529 24.442 1.00 70.88 105 GLY A CA 1
ATOM 799 C C . GLY A 1 105 ? -22.666 -2.608 25.421 1.00 70.88 105 GLY A C 1
ATOM 800 O O . GLY A 1 105 ? -23.691 -2.426 26.077 1.00 70.88 105 GLY A O 1
ATOM 801 N N . TYR A 1 106 ? -21.895 -3.689 25.579 1.00 68.06 106 TYR A N 1
ATOM 802 C CA . TYR A 1 106 ? -22.220 -4.807 26.472 1.00 68.06 106 TYR A CA 1
ATOM 803 C C . TYR A 1 106 ? -22.400 -4.357 27.930 1.00 68.06 106 TYR A C 1
ATOM 805 O O . TYR A 1 106 ? -23.376 -4.733 28.577 1.00 68.06 106 TYR A O 1
ATOM 813 N N . TYR A 1 107 ? -21.533 -3.474 28.435 1.00 68.19 107 TYR A N 1
ATOM 814 C CA . TYR A 1 107 ? -21.649 -2.945 29.804 1.00 68.19 107 TYR A CA 1
ATOM 815 C C . TYR A 1 107 ? -22.773 -1.923 30.004 1.00 68.19 107 TYR A C 1
ATOM 817 O O . TYR A 1 107 ? -23.091 -1.580 31.142 1.00 68.19 107 TYR A O 1
ATOM 825 N N . LYS A 1 108 ? -23.378 -1.421 28.924 1.00 69.19 108 LYS A N 1
ATOM 826 C CA . LYS A 1 108 ? -24.502 -0.473 28.979 1.00 69.19 108 LYS A CA 1
ATOM 827 C C . LYS A 1 108 ? -25.867 -1.158 28.882 1.00 69.19 108 LYS A C 1
ATOM 829 O O . LYS A 1 108 ? -26.887 -0.469 28.921 1.00 69.19 108 LYS A O 1
ATOM 834 N N . LEU A 1 109 ? -25.913 -2.487 28.758 1.00 68.81 109 LEU A N 1
ATOM 835 C CA . LEU A 1 109 ? -27.170 -3.229 28.720 1.00 68.81 109 LEU A CA 1
ATOM 836 C C . LEU A 1 109 ? -27.877 -3.166 30.090 1.00 68.81 109 LEU A C 1
ATOM 838 O O . LEU A 1 109 ? -27.234 -3.392 31.118 1.00 68.81 109 LEU A O 1
ATOM 842 N N . PRO A 1 110 ? -29.195 -2.877 30.137 1.00 69.75 110 PRO A N 1
ATOM 843 C CA . PRO A 1 110 ? -29.942 -2.912 31.385 1.00 69.75 110 PRO A CA 1
ATOM 844 C C . PRO A 1 110 ? -29.887 -4.319 31.987 1.00 69.75 110 PRO A C 1
ATOM 846 O O . PRO A 1 110 ? -30.172 -5.305 31.307 1.00 69.75 110 PRO A O 1
ATOM 849 N N . SER A 1 111 ? -29.528 -4.410 33.271 1.00 68.19 111 SER A N 1
ATOM 850 C CA . SER A 1 111 ? -29.536 -5.682 33.997 1.00 68.19 111 SER A CA 1
ATOM 851 C C . SER A 1 111 ? -30.950 -6.257 33.995 1.00 68.19 111 SER A C 1
ATOM 853 O O . SER A 1 111 ? -31.850 -5.713 34.632 1.00 68.19 111 SER A O 1
ATOM 855 N N . ILE A 1 112 ? -31.132 -7.387 33.313 1.00 71.56 112 ILE A N 1
ATOM 856 C CA . ILE A 1 112 ? -32.361 -8.190 33.388 1.00 71.56 112 ILE A CA 1
ATOM 857 C C . ILE A 1 112 ? -32.481 -8.939 34.723 1.00 71.56 112 ILE A C 1
ATOM 859 O O . ILE A 1 112 ? -33.528 -9.503 35.027 1.00 71.56 112 ILE A O 1
ATOM 863 N N . TYR A 1 113 ? -31.419 -8.944 35.534 1.00 58.75 113 TYR A N 1
ATOM 864 C CA . TYR A 1 113 ? -31.440 -9.516 36.872 1.00 58.75 113 TYR A CA 1
ATOM 865 C C . TYR A 1 113 ? -31.953 -8.471 37.869 1.00 58.75 113 TYR A C 1
ATOM 867 O O . TYR A 1 113 ? -31.248 -7.515 38.204 1.00 58.75 113 TYR A O 1
ATOM 875 N N . GLN A 1 114 ? -33.180 -8.665 38.353 1.00 64.88 114 GLN A N 1
ATOM 876 C CA . GLN A 1 114 ? -33.671 -8.023 39.570 1.00 64.88 114 GLN A CA 1
ATOM 877 C C . GLN A 1 114 ? -33.244 -8.872 40.779 1.00 64.88 114 GLN A C 1
ATOM 879 O O . GLN A 1 114 ? -33.491 -10.080 40.785 1.00 64.88 114 GLN A O 1
ATOM 884 N N . PRO A 1 115 ? -32.604 -8.286 41.809 1.00 66.12 115 PRO A N 1
ATOM 885 C CA . PRO A 1 115 ? -32.329 -9.003 43.047 1.00 66.12 115 PRO A CA 1
ATOM 886 C C . PRO A 1 115 ? -33.648 -9.479 43.674 1.00 66.12 115 PRO A C 1
ATOM 888 O O . PRO A 1 115 ? -34.626 -8.724 43.646 1.00 66.12 115 PRO A O 1
ATOM 891 N N . PRO A 1 116 ? -33.704 -10.690 44.258 1.00 66.81 116 PRO A N 1
ATOM 892 C CA . PRO A 1 116 ? -34.903 -11.151 44.944 1.00 66.81 116 PRO A CA 1
ATOM 893 C C . PRO A 1 116 ? -35.264 -10.167 46.060 1.00 66.81 116 PRO A C 1
ATOM 895 O O . PRO A 1 116 ? -34.413 -9.795 46.875 1.00 66.81 116 PRO A O 1
ATOM 898 N N . GLN A 1 117 ? -36.525 -9.731 46.080 1.00 68.50 117 GLN A N 1
ATOM 899 C CA . GLN A 1 117 ? -37.046 -8.898 47.156 1.00 68.50 117 GLN A CA 1
ATOM 900 C C . GLN A 1 117 ? -36.959 -9.705 48.452 1.00 68.50 117 GLN A C 1
ATOM 902 O O . GLN A 1 117 ? -37.596 -10.747 48.587 1.00 68.50 117 GLN A O 1
ATOM 907 N N . ARG A 1 118 ? -36.119 -9.250 49.384 1.00 65.69 118 ARG A N 1
ATOM 908 C CA . ARG A 1 118 ? -36.086 -9.793 50.741 1.00 65.69 118 ARG A CA 1
ATOM 909 C C . ARG A 1 118 ? -37.371 -9.344 51.436 1.00 65.69 118 ARG A C 1
ATOM 911 O O . ARG A 1 118 ? -37.457 -8.188 51.839 1.00 65.69 118 ARG A O 1
ATOM 918 N N . THR A 1 119 ? -38.362 -10.229 51.477 1.00 61.81 119 THR A N 1
ATOM 919 C CA . THR A 1 119 ? -39.521 -10.143 52.380 1.00 61.81 119 THR A CA 1
ATOM 920 C C . THR A 1 119 ? -39.119 -10.518 53.792 1.00 61.81 119 THR A C 1
ATOM 922 O O . THR A 1 119 ? -38.363 -11.511 53.913 1.00 61.81 119 THR A O 1
#

Organism: NCBI:txid1962118

Secondary structure (DSSP, 8-state):
-------------SSHHHHHHHHHHHHHHHHHHHHHHHHHHHHHHHHSPP----TT--HHHHHHHHHHHHHHHHHHHHHHHHHHHHHHHHHHHHHHHHHHHHHHHHTTS----PPP---

Sequence (119 aa):
MYCARSSLTTTGWGWHLSDDKILQADLDAMAKIGPHLRESARQIRGRIPADHVTPGADPGLAALEAFSKAISDVERIAAARLEAISDVYDEAHRGFLTTEQLHAGYYKLPSIYQPPQRT

Radius of gyration: 29.85 Å; chains: 1; bounding box: 64×20×106 Å

pLDDT: mean 79.68, std 19.24, range [30.41, 98.25]